Protein AF-A0A7T1I8H1-F1 (afdb_monomer_lite)

Foldseek 3Di:
DDDDDDDPVVVVVVVVVVLVPDDPVVNVVVVVVVVVVVVVLVVVLVLLPDALVVNLVVCVVVVHDVVVSVPDDGRDPVCNVVPPPPDDDDDDPDD

pLDDT: mean 76.34, std 17.19, range [35.94, 98.06]

Secondary structure (DSSP, 8-state):
--PPPPPHHHHHHHHHHHHHTS-HHHHHHHHHHHHHHHHHHHHHHHHHTS-HHHHHHHHHHTT--HHHHTTPPPP-TTTTT----------PPP-

Structure (mmCIF, N/CA/C/O backbone):
data_AF-A0A7T1I8H1-F1
#
_entry.id   AF-A0A7T1I8H1-F1
#
loop_
_atom_site.group_PDB
_atom_site.id
_atom_site.type_symbol
_atom_site.label_atom_id
_atom_site.label_alt_id
_atom_site.label_comp_id
_atom_site.label_asym_id
_atom_site.label_entity_id
_atom_site.label_seq_id
_atom_site.pdbx_PDB_ins_code
_atom_site.Cartn_x
_atom_site.Cartn_y
_atom_site.Cartn_z
_atom_site.occupancy
_atom_site.B_iso_or_equiv
_atom_site.auth_seq_id
_atom_site.auth_comp_id
_atom_site.auth_asym_id
_atom_site.auth_atom_id
_atom_site.pdbx_PDB_model_num
ATOM 1 N N . MET A 1 1 ? 33.523 -4.995 9.205 1.00 35.94 1 MET A N 1
ATOM 2 C CA . MET A 1 1 ? 33.579 -4.409 7.848 1.00 35.94 1 MET A CA 1
ATOM 3 C C . MET A 1 1 ? 32.253 -3.706 7.618 1.00 35.94 1 MET A C 1
ATOM 5 O O . MET A 1 1 ? 31.233 -4.377 7.559 1.00 35.94 1 MET A O 1
ATOM 9 N N . THR A 1 2 ? 32.231 -2.376 7.635 1.00 44.78 2 THR A N 1
ATOM 10 C CA . THR A 1 2 ? 31.016 -1.582 7.411 1.00 44.78 2 THR A CA 1
ATOM 11 C C . THR A 1 2 ? 30.781 -1.477 5.906 1.00 44.78 2 THR A C 1
ATOM 13 O O . THR A 1 2 ? 31.617 -0.941 5.184 1.00 44.78 2 THR A O 1
ATOM 16 N N . ALA A 1 3 ? 29.685 -2.050 5.406 1.00 55.72 3 ALA A N 1
ATOM 17 C CA . ALA A 1 3 ? 29.331 -1.941 3.996 1.00 55.72 3 ALA A CA 1
ATOM 18 C C . ALA A 1 3 ? 28.957 -0.485 3.681 1.00 55.72 3 ALA A C 1
ATOM 20 O O . ALA A 1 3 ? 27.996 0.047 4.236 1.00 55.72 3 ALA A O 1
ATOM 21 N N . THR A 1 4 ? 29.724 0.172 2.811 1.00 62.34 4 THR A N 1
ATOM 22 C CA . THR A 1 4 ? 29.391 1.507 2.308 1.00 62.34 4 THR A CA 1
ATOM 23 C C . THR A 1 4 ? 28.067 1.431 1.536 1.00 62.34 4 THR A C 1
ATOM 25 O O . THR A 1 4 ? 27.926 0.569 0.663 1.00 62.34 4 THR A O 1
ATOM 28 N N . PRO A 1 5 ? 27.075 2.288 1.834 1.00 68.25 5 PRO A N 1
ATOM 29 C CA . PRO A 1 5 ? 25.791 2.240 1.150 1.00 68.25 5 PRO A CA 1
ATOM 30 C C . PRO A 1 5 ? 25.968 2.586 -0.332 1.00 68.25 5 PRO A C 1
ATOM 32 O O . PRO A 1 5 ? 26.469 3.655 -0.675 1.00 68.25 5 PRO A O 1
ATOM 35 N N . ARG A 1 6 ? 25.535 1.679 -1.218 1.00 70.44 6 ARG A N 1
ATOM 36 C CA . ARG A 1 6 ? 25.553 1.906 -2.672 1.00 70.44 6 ARG A CA 1
ATOM 37 C C . ARG A 1 6 ? 24.688 3.118 -3.054 1.00 70.44 6 ARG A C 1
ATOM 39 O O . ARG A 1 6 ? 23.609 3.283 -2.463 1.00 70.44 6 ARG A O 1
ATOM 46 N N . PRO A 1 7 ? 25.081 3.921 -4.058 1.00 83.56 7 PRO A N 1
ATOM 47 C CA . PRO A 1 7 ? 24.241 4.970 -4.633 1.00 83.56 7 PRO A CA 1
ATOM 48 C C . PRO A 1 7 ? 22.848 4.458 -5.032 1.00 83.56 7 PRO A C 1
ATOM 50 O O . PRO A 1 7 ? 22.691 3.324 -5.487 1.00 83.56 7 PRO A O 1
ATOM 53 N N . THR A 1 8 ? 21.815 5.291 -4.872 1.00 83.50 8 THR A N 1
ATOM 54 C CA . THR A 1 8 ? 20.418 4.925 -5.182 1.00 83.50 8 THR A CA 1
ATOM 55 C C . THR A 1 8 ? 20.242 4.483 -6.635 1.00 83.5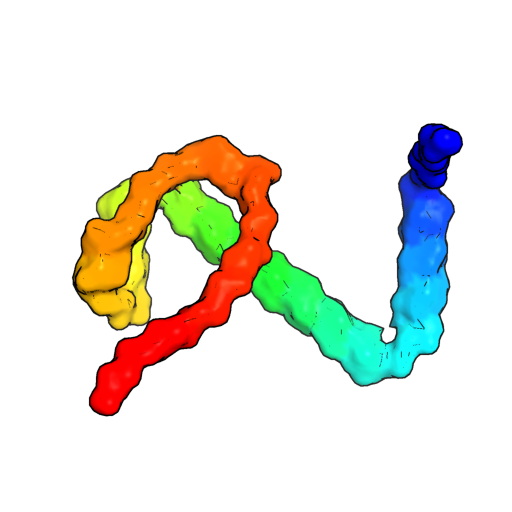0 8 THR A C 1
ATOM 57 O O . THR A 1 8 ? 19.554 3.498 -6.887 1.00 83.50 8 THR A O 1
ATOM 60 N N . ALA A 1 9 ? 20.911 5.150 -7.580 1.00 83.81 9 ALA A N 1
ATOM 61 C CA . ALA A 1 9 ? 20.845 4.809 -9.001 1.00 83.81 9 ALA A CA 1
ATOM 62 C C . ALA A 1 9 ? 21.337 3.378 -9.282 1.00 83.81 9 ALA A C 1
ATOM 64 O O . ALA A 1 9 ? 20.673 2.628 -9.987 1.00 83.81 9 ALA A O 1
ATOM 65 N N . GLU A 1 10 ? 22.444 2.958 -8.663 1.00 86.19 10 GLU A N 1
ATOM 66 C CA . GLU A 1 10 ? 22.980 1.601 -8.838 1.00 86.19 10 GLU A CA 1
ATOM 67 C C . GLU A 1 10 ? 22.045 0.529 -8.273 1.00 86.19 10 GLU A C 1
ATOM 69 O O . GLU A 1 10 ? 21.907 -0.549 -8.853 1.00 86.19 10 GLU A O 1
ATOM 74 N N . ARG A 1 11 ? 21.377 0.821 -7.148 1.00 85.50 11 ARG A N 1
ATOM 75 C CA . ARG A 1 11 ? 20.379 -0.082 -6.557 1.00 85.50 11 ARG A CA 1
ATOM 76 C C . ARG A 1 11 ? 19.168 -0.252 -7.469 1.00 85.50 11 ARG A C 1
ATOM 78 O O . ARG A 1 11 ? 18.732 -1.382 -7.665 1.00 85.50 11 ARG A O 1
ATOM 85 N N . VAL A 1 12 ? 18.671 0.846 -8.039 1.00 91.38 12 VAL A N 1
ATOM 86 C CA . VAL A 1 12 ? 17.553 0.823 -8.991 1.00 91.38 12 VAL A CA 1
ATOM 87 C C . VAL A 1 12 ? 17.930 0.021 -10.233 1.00 91.38 12 VAL A C 1
ATOM 89 O O . VAL A 1 12 ? 17.215 -0.915 -10.574 1.00 91.38 12 VAL A O 1
ATOM 92 N N . SER A 1 13 ? 19.077 0.305 -10.853 1.00 93.50 13 SER A N 1
ATOM 93 C CA . SER A 1 13 ? 19.521 -0.429 -12.044 1.00 93.50 13 SER A CA 1
ATOM 94 C C . SER A 1 13 ? 19.717 -1.922 -11.770 1.00 93.50 13 SER A C 1
ATOM 96 O O . SER A 1 13 ? 19.288 -2.747 -12.570 1.00 93.50 13 SER A O 1
ATOM 98 N N . SER A 1 14 ? 20.296 -2.281 -10.616 1.00 93.56 14 SER A N 1
ATOM 99 C CA . SER A 1 14 ? 20.462 -3.690 -10.218 1.00 93.56 14 SER A CA 1
ATOM 100 C C . SER A 1 14 ? 19.116 -4.399 -10.046 1.00 93.56 14 SER A C 1
ATOM 102 O O . SER A 1 14 ? 18.971 -5.552 -10.440 1.00 93.56 14 SER A O 1
ATOM 104 N N . PHE A 1 15 ? 18.136 -3.718 -9.444 1.00 94.81 15 PHE A N 1
ATOM 105 C CA . PHE A 1 15 ? 16.796 -4.265 -9.258 1.00 94.81 15 PHE A CA 1
ATOM 106 C C . PHE A 1 15 ? 16.085 -4.465 -10.596 1.00 94.81 15 PHE A C 1
ATOM 108 O O . PHE A 1 15 ? 15.539 -5.538 -10.819 1.00 94.81 15 PHE A O 1
ATOM 115 N N . LEU A 1 16 ? 16.124 -3.467 -11.485 1.00 96.12 16 LEU A N 1
ATOM 116 C CA . LEU A 1 16 ? 15.499 -3.557 -12.807 1.00 96.12 16 LEU A CA 1
ATOM 117 C C . LEU A 1 16 ? 16.096 -4.704 -13.618 1.00 96.12 16 LEU A C 1
ATOM 119 O O . LEU A 1 16 ? 15.353 -5.539 -14.115 1.00 96.12 16 LEU A O 1
ATOM 123 N N . GLN A 1 17 ? 17.426 -4.815 -13.648 1.00 97.31 17 GLN A N 1
ATOM 124 C CA . GLN A 1 17 ? 18.101 -5.903 -14.350 1.00 97.31 17 GLN A CA 1
ATOM 125 C C . GLN A 1 17 ? 17.712 -7.282 -13.798 1.00 97.31 17 GLN A C 1
ATOM 127 O O . GLN A 1 17 ? 17.477 -8.215 -14.563 1.00 97.31 17 GLN A O 1
ATOM 132 N N . TRP A 1 18 ? 17.642 -7.427 -12.472 1.00 97.06 18 TRP A N 1
ATOM 133 C CA . TRP A 1 18 ? 17.177 -8.668 -11.856 1.00 97.06 18 TRP A CA 1
ATOM 134 C C . TRP A 1 18 ? 15.715 -8.953 -12.215 1.00 97.06 18 TRP A C 1
ATOM 136 O O . TRP A 1 18 ? 15.393 -10.064 -12.629 1.00 97.06 18 TRP A O 1
ATOM 146 N N . PHE A 1 19 ? 14.840 -7.960 -12.100 1.00 96.75 19 PHE A N 1
ATOM 147 C CA . PHE A 1 19 ? 13.411 -8.126 -12.329 1.00 96.75 19 PHE A CA 1
ATOM 148 C C . PHE A 1 19 ? 13.100 -8.479 -13.790 1.00 96.75 19 PHE A C 1
ATOM 150 O O . PHE A 1 19 ? 12.328 -9.395 -14.055 1.00 96.75 19 PHE A O 1
ATOM 157 N N . GLU A 1 20 ? 13.773 -7.821 -14.735 1.00 97.00 20 GLU A N 1
ATOM 158 C CA . GLU A 1 20 ? 13.682 -8.106 -16.171 1.00 97.00 20 GLU A CA 1
ATOM 159 C C . GLU A 1 20 ? 14.214 -9.498 -16.536 1.00 97.00 20 GLU A C 1
ATOM 161 O O . GLU A 1 20 ? 13.812 -10.059 -17.553 1.00 97.00 20 GLU A O 1
ATOM 166 N N . SER 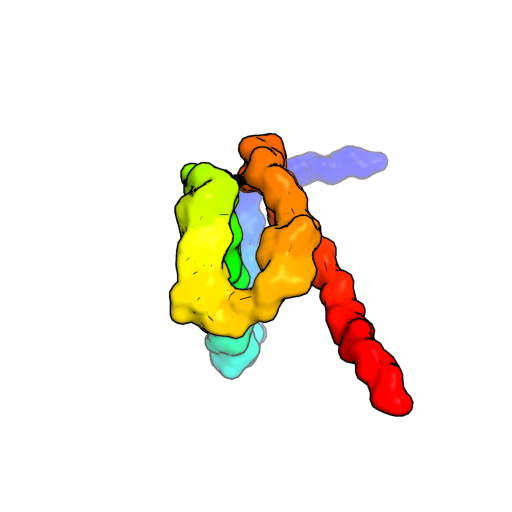A 1 21 ? 15.091 -10.078 -15.708 1.00 97.69 21 SER A N 1
ATOM 167 C CA . SER A 1 21 ? 15.612 -11.435 -15.918 1.00 97.69 21 SER A CA 1
ATOM 168 C C . SER A 1 21 ? 14.632 -12.548 -15.518 1.00 97.69 21 SER A C 1
ATOM 170 O O . SER A 1 21 ? 14.873 -13.715 -15.833 1.00 97.69 21 SER A O 1
ATOM 172 N N . LEU A 1 22 ? 13.533 -12.208 -14.835 1.00 97.56 22 LEU A N 1
ATOM 173 C CA . LEU A 1 22 ? 12.490 -13.152 -14.429 1.00 97.56 22 LEU A CA 1
ATOM 174 C C . LEU A 1 22 ? 11.561 -13.503 -15.598 1.00 97.56 22 LEU A C 1
ATOM 176 O O . LEU A 1 22 ? 11.425 -12.735 -16.552 1.00 97.56 22 LEU A O 1
ATOM 180 N N . GLN A 1 23 ? 10.861 -14.636 -15.501 1.00 98.06 23 GLN A N 1
ATOM 181 C CA . GLN A 1 23 ? 9.829 -14.989 -16.478 1.00 98.06 23 GLN A CA 1
ATOM 182 C C . GLN A 1 23 ? 8.662 -13.984 -16.433 1.00 98.06 23 GLN A C 1
ATOM 184 O O . GLN A 1 23 ? 8.358 -13.459 -15.360 1.00 98.06 23 GLN A O 1
ATOM 189 N N . PRO A 1 24 ? 7.963 -13.733 -17.558 1.00 96.88 24 PRO A N 1
ATOM 190 C CA . PRO A 1 24 ? 6.853 -12.777 -17.597 1.00 96.88 24 PRO A CA 1
ATOM 191 C C . PRO A 1 24 ? 5.759 -13.043 -16.551 1.00 96.88 24 PRO A C 1
ATOM 193 O O . PRO A 1 24 ? 5.245 -12.101 -15.946 1.00 96.88 24 PRO A O 1
ATOM 196 N N . ASP A 1 25 ? 5.445 -14.314 -16.291 1.00 97.62 25 ASP A N 1
ATOM 197 C CA . ASP A 1 25 ? 4.453 -14.702 -15.283 1.00 97.62 25 ASP A CA 1
ATOM 198 C C . ASP A 1 25 ? 4.915 -14.359 -13.859 1.00 97.62 25 ASP A C 1
ATOM 200 O O . ASP A 1 25 ? 4.128 -13.843 -13.061 1.00 97.62 25 ASP A O 1
ATOM 204 N N . ASP A 1 26 ? 6.201 -14.558 -13.556 1.00 96.94 26 ASP A N 1
ATOM 205 C CA . ASP A 1 26 ? 6.792 -14.210 -12.260 1.00 96.94 26 ASP A CA 1
ATOM 206 C C . ASP A 1 26 ? 6.816 -12.692 -12.058 1.00 96.94 26 ASP A C 1
ATOM 208 O O . ASP A 1 26 ? 6.453 -12.198 -10.988 1.00 96.94 26 ASP A O 1
ATOM 212 N N . GLN A 1 27 ? 7.175 -11.933 -13.099 1.00 97.06 27 GLN A N 1
ATOM 213 C CA . GLN A 1 27 ? 7.112 -10.471 -13.069 1.00 97.06 27 GLN A CA 1
ATOM 214 C C . GLN A 1 27 ? 5.683 -9.999 -12.767 1.00 97.06 27 GLN A C 1
ATOM 216 O O . GLN A 1 27 ? 5.462 -9.170 -11.878 1.00 97.06 27 GLN A O 1
ATOM 221 N N . HIS A 1 28 ? 4.691 -10.555 -13.467 1.00 96.44 28 HIS A N 1
ATOM 222 C CA . HIS A 1 28 ? 3.293 -10.200 -13.253 1.00 96.44 28 HIS A CA 1
ATOM 223 C C . HIS A 1 28 ? 2.817 -10.566 -11.841 1.00 96.44 28 HIS A C 1
ATOM 225 O O . HIS A 1 28 ? 2.163 -9.753 -11.179 1.00 96.44 28 HIS A O 1
ATOM 231 N N . HIS A 1 29 ? 3.187 -11.751 -11.354 1.00 95.88 29 HIS A N 1
ATOM 232 C CA . HIS A 1 29 ? 2.848 -12.207 -10.013 1.00 95.88 29 HIS A CA 1
ATOM 233 C C . HIS A 1 29 ? 3.425 -11.281 -8.937 1.00 95.88 2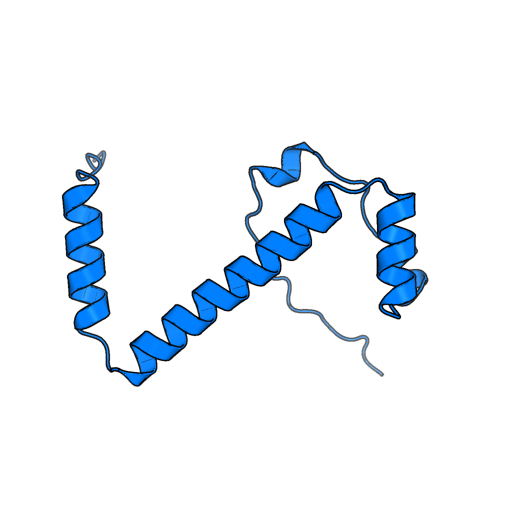9 HIS A C 1
ATOM 235 O O . HIS A 1 29 ? 2.680 -10.793 -8.083 1.00 95.88 29 HIS A O 1
ATOM 241 N N . LEU A 1 30 ? 4.722 -10.970 -9.014 1.00 95.25 30 LEU A N 1
ATOM 242 C CA . LEU A 1 30 ? 5.403 -10.090 -8.064 1.00 95.25 30 LEU A CA 1
ATOM 243 C C . LEU A 1 30 ? 4.805 -8.678 -8.062 1.00 95.25 30 LEU A C 1
ATOM 245 O O . LEU A 1 30 ? 4.520 -8.138 -6.992 1.00 95.25 30 LEU A O 1
ATOM 249 N N . MET A 1 31 ? 4.525 -8.098 -9.234 1.00 95.25 31 MET A N 1
ATOM 250 C CA . MET A 1 31 ? 3.836 -6.802 -9.306 1.00 95.25 31 MET A CA 1
ATOM 251 C C . MET A 1 31 ? 2.425 -6.868 -8.715 1.00 95.25 31 MET A C 1
ATOM 253 O O . MET A 1 31 ? 1.986 -5.934 -8.036 1.00 95.25 31 MET A O 1
ATOM 257 N N . GLY A 1 32 ? 1.721 -7.982 -8.924 1.00 94.44 32 GLY A N 1
ATOM 258 C CA . GLY A 1 32 ? 0.431 -8.248 -8.301 1.00 94.44 32 GLY A CA 1
ATOM 259 C C . GLY A 1 32 ? 0.509 -8.269 -6.772 1.00 94.44 32 GLY A C 1
ATOM 260 O O . GLY A 1 32 ? -0.362 -7.692 -6.115 1.00 94.44 32 GLY A O 1
ATOM 261 N N . LEU A 1 33 ? 1.551 -8.879 -6.200 1.00 93.50 33 LEU A N 1
ATOM 262 C CA . LEU A 1 33 ? 1.785 -8.904 -4.753 1.00 93.50 33 LEU A CA 1
ATOM 263 C C . LEU A 1 33 ? 2.048 -7.501 -4.198 1.00 93.50 33 LEU A C 1
ATOM 265 O O . LEU A 1 33 ? 1.367 -7.094 -3.258 1.00 93.50 33 LEU A O 1
ATOM 269 N N . VAL A 1 34 ? 2.941 -6.732 -4.828 1.00 91.44 34 VAL A N 1
ATOM 270 C CA . VAL A 1 34 ? 3.243 -5.345 -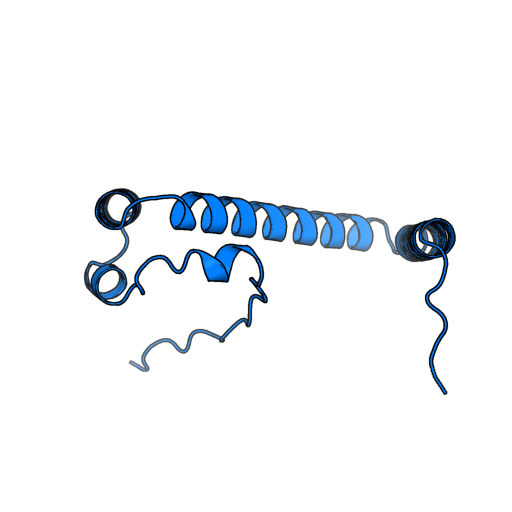4.422 1.00 91.44 34 VAL A CA 1
ATOM 271 C C . VAL A 1 34 ? 1.977 -4.487 -4.424 1.00 91.44 34 VAL A C 1
ATOM 273 O O . VAL A 1 34 ? 1.724 -3.714 -3.497 1.00 91.44 34 VAL A O 1
ATOM 276 N N . TYR A 1 35 ? 1.135 -4.641 -5.445 1.00 92.12 35 TYR A N 1
ATOM 277 C CA . TYR A 1 35 ? -0.117 -3.898 -5.534 1.00 92.12 35 TYR A CA 1
ATOM 278 C C . TYR A 1 35 ? -1.135 -4.303 -4.455 1.00 92.12 35 TYR A C 1
ATOM 280 O O . TYR A 1 35 ? -1.795 -3.434 -3.877 1.00 92.12 35 TYR A O 1
ATOM 288 N N . ARG A 1 36 ? -1.262 -5.601 -4.146 1.00 91.56 36 ARG A N 1
ATOM 289 C CA . ARG A 1 36 ? -2.111 -6.078 -3.037 1.00 91.56 36 ARG A CA 1
ATOM 290 C C . ARG A 1 36 ? -1.618 -5.548 -1.697 1.00 91.56 36 ARG A C 1
ATOM 292 O O . ARG A 1 36 ? -2.425 -5.064 -0.909 1.00 91.56 36 ARG A O 1
ATOM 299 N N . GLU A 1 37 ? -0.312 -5.583 -1.467 1.00 89.00 37 GLU A N 1
ATOM 300 C CA . GLU A 1 37 ? 0.300 -5.077 -0.242 1.00 89.00 37 GLU A CA 1
ATOM 301 C C . GLU A 1 37 ? 0.051 -3.572 -0.074 1.00 89.00 37 GLU A C 1
ATOM 303 O O . GLU A 1 37 ? -0.357 -3.129 0.999 1.00 89.00 37 GLU A O 1
ATOM 308 N N . LYS A 1 38 ? 0.188 -2.789 -1.155 1.00 88.56 38 LYS A N 1
ATOM 309 C CA . LYS A 1 38 ? -0.176 -1.365 -1.161 1.00 88.56 38 LYS A CA 1
ATOM 310 C C . LYS A 1 38 ? -1.638 -1.158 -0.762 1.00 88.56 38 LYS A C 1
ATOM 312 O O . LYS A 1 38 ? -1.903 -0.344 0.112 1.00 88.56 38 LYS A O 1
ATOM 317 N N . LYS A 1 39 ? -2.580 -1.901 -1.355 1.00 87.75 39 LYS A N 1
ATOM 318 C CA . LYS A 1 39 ? -4.008 -1.790 -1.005 1.00 87.75 39 LYS A CA 1
ATOM 319 C C . LYS A 1 39 ? -4.270 -2.082 0.468 1.00 87.75 39 LYS A C 1
ATOM 321 O O . LYS A 1 39 ? -5.049 -1.370 1.091 1.00 87.75 39 LYS A O 1
ATOM 326 N N . ILE A 1 40 ? -3.626 -3.112 1.016 1.00 84.88 40 ILE A N 1
ATOM 327 C CA . ILE A 1 40 ? -3.738 -3.445 2.439 1.00 84.88 40 ILE A CA 1
ATOM 328 C C . ILE A 1 40 ? -3.206 -2.285 3.284 1.00 84.88 40 ILE A C 1
ATOM 330 O O . ILE A 1 40 ? -3.899 -1.841 4.196 1.00 84.88 40 ILE A O 1
ATOM 334 N N . ARG A 1 41 ? -2.030 -1.739 2.945 1.00 83.75 41 ARG A N 1
ATOM 335 C CA . ARG A 1 41 ? -1.473 -0.565 3.632 1.00 83.75 41 ARG A CA 1
ATOM 336 C C . ARG A 1 41 ? -2.392 0.650 3.551 1.00 83.75 41 ARG A C 1
ATOM 338 O O . ARG A 1 41 ? -2.620 1.278 4.575 1.00 83.75 41 ARG A O 1
ATOM 345 N N . ASP A 1 42 ? -2.967 0.940 2.388 1.00 83.81 42 ASP A N 1
ATOM 346 C CA . ASP A 1 42 ? -3.899 2.058 2.207 1.00 83.81 42 ASP A CA 1
ATOM 347 C C . ASP A 1 42 ? -5.158 1.885 3.085 1.00 83.81 42 ASP A C 1
ATOM 349 O O . ASP A 1 42 ? -5.618 2.844 3.705 1.00 83.81 42 ASP A O 1
ATOM 353 N N . VAL A 1 43 ? -5.685 0.658 3.205 1.00 83.38 43 VAL A N 1
ATOM 354 C CA . VAL A 1 43 ? -6.814 0.342 4.101 1.00 83.38 43 VAL A CA 1
ATOM 355 C C . VAL A 1 43 ? -6.426 0.522 5.569 1.00 83.38 43 VAL A C 1
ATOM 357 O O . VAL A 1 43 ? -7.159 1.170 6.316 1.00 83.38 43 VAL A O 1
ATOM 360 N N . VAL A 1 44 ? -5.275 -0.009 5.988 1.00 82.06 44 VAL A N 1
ATOM 361 C CA . VAL A 1 44 ? -4.775 0.135 7.365 1.00 82.06 44 VAL A CA 1
ATOM 362 C C . VAL A 1 44 ? -4.555 1.608 7.705 1.00 82.06 44 VAL A C 1
ATOM 364 O O . VAL A 1 44 ? -5.020 2.064 8.746 1.00 82.06 44 VAL A O 1
ATOM 367 N N . GLN A 1 45 ? -3.925 2.368 6.810 1.00 80.19 45 GLN A N 1
ATOM 368 C CA . GLN A 1 45 ? -3.690 3.803 6.953 1.00 80.19 45 GLN A CA 1
ATOM 369 C C . GLN A 1 45 ? -5.008 4.574 7.100 1.00 80.19 45 GLN A C 1
ATOM 371 O O . GLN A 1 45 ? -5.143 5.414 7.993 1.00 80.19 45 GLN A O 1
ATOM 376 N N . ALA A 1 46 ? -5.993 4.276 6.247 1.00 82.69 46 ALA A N 1
ATOM 377 C CA . ALA A 1 46 ? -7.306 4.905 6.304 1.00 82.69 46 ALA A CA 1
ATOM 378 C C . ALA A 1 46 ? -7.995 4.623 7.645 1.00 82.69 46 ALA A C 1
ATOM 380 O O . ALA A 1 46 ? -8.474 5.553 8.291 1.00 82.69 46 ALA A O 1
ATOM 381 N N . LEU A 1 47 ? -7.978 3.372 8.111 1.00 80.94 47 LEU A N 1
ATOM 382 C CA . LEU A 1 47 ? -8.555 2.999 9.403 1.00 80.94 47 LEU A CA 1
ATOM 383 C C . LEU A 1 47 ? -7.796 3.641 10.574 1.00 80.94 47 LEU A C 1
ATOM 385 O O . LEU A 1 47 ? -8.428 4.138 11.501 1.00 80.94 47 LEU A O 1
ATOM 389 N N . ALA A 1 48 ? -6.463 3.686 10.535 1.00 75.56 48 ALA A N 1
ATOM 390 C CA . ALA A 1 48 ? -5.644 4.302 11.581 1.00 75.56 48 ALA A CA 1
ATOM 391 C C . ALA A 1 48 ? -5.913 5.808 11.731 1.00 75.56 48 ALA A C 1
ATOM 393 O O . ALA A 1 48 ? -5.857 6.333 12.840 1.00 75.56 48 ALA A O 1
ATOM 394 N N . SER A 1 49 ? -6.258 6.491 10.635 1.00 79.25 49 SER A N 1
ATOM 395 C CA . SER A 1 49 ? -6.614 7.917 10.653 1.00 79.25 49 SER A CA 1
ATOM 396 C C . SER A 1 49 ? -8.000 8.222 11.247 1.00 79.25 49 SER A C 1
ATOM 398 O O . SER A 1 49 ? -8.304 9.380 11.529 1.00 79.25 49 SER A O 1
ATOM 400 N N . MET A 1 50 ? -8.846 7.205 11.439 1.00 83.00 50 MET A N 1
ATOM 401 C CA . MET A 1 50 ? -10.213 7.356 11.939 1.00 83.00 50 MET A CA 1
ATOM 402 C C . MET A 1 50 ? -10.285 7.287 13.470 1.00 83.00 50 MET A C 1
ATOM 404 O O . MET A 1 50 ? -9.619 6.470 14.124 1.00 83.00 50 MET A O 1
ATOM 408 N N . ALA A 1 51 ? -11.198 8.077 14.044 1.00 83.31 51 ALA A N 1
ATOM 409 C CA . ALA A 1 51 ? -11.569 7.960 15.451 1.00 83.31 51 ALA A CA 1
ATOM 410 C C . ALA A 1 51 ? -12.127 6.555 15.761 1.00 83.31 51 ALA A C 1
ATOM 412 O O . ALA A 1 51 ? -12.591 5.833 14.876 1.00 83.31 51 ALA A O 1
ATOM 413 N N . GLN A 1 52 ? -12.087 6.150 17.032 1.00 79.94 52 GLN A N 1
ATOM 414 C CA . GLN A 1 52 ? -12.519 4.811 17.451 1.00 79.94 52 GLN A CA 1
ATOM 415 C C . GLN A 1 52 ? -13.971 4.500 17.048 1.00 79.94 52 GLN A C 1
ATOM 417 O O . GLN A 1 52 ? -14.229 3.429 16.502 1.00 79.94 52 GLN A O 1
ATOM 422 N N . GLU A 1 53 ? -14.889 5.447 17.246 1.00 84.50 53 GLU A N 1
ATOM 423 C CA . GLU A 1 53 ? -16.306 5.309 16.874 1.0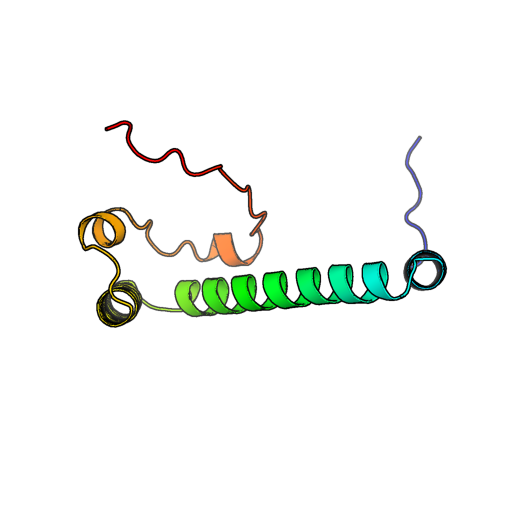0 84.50 53 GLU A CA 1
ATOM 424 C C . GLU A 1 53 ? -16.488 5.122 15.360 1.00 84.50 53 GLU A C 1
ATOM 426 O O . GLU A 1 53 ? -17.223 4.240 14.921 1.00 84.50 53 GLU A O 1
ATOM 431 N N . GLN A 1 54 ? -15.739 5.882 14.552 1.00 84.00 54 GLN A N 1
ATOM 432 C CA . GLN A 1 54 ? -15.764 5.780 13.089 1.00 84.00 54 GLN A CA 1
ATOM 433 C C . GLN A 1 54 ? -15.268 4.411 12.607 1.00 84.00 54 GLN A C 1
ATOM 435 O O . GLN A 1 54 ? -15.875 3.808 11.723 1.00 84.00 54 GLN A O 1
ATOM 440 N N . ARG A 1 55 ? -14.195 3.876 13.208 1.00 82.12 55 ARG A N 1
ATOM 441 C CA . ARG A 1 55 ? -13.720 2.517 12.899 1.00 82.12 55 ARG A CA 1
ATOM 442 C C . ARG A 1 55 ? -14.757 1.463 13.252 1.00 82.12 55 ARG A C 1
ATOM 444 O O . ARG A 1 55 ? -15.016 0.579 12.441 1.00 82.12 55 ARG A O 1
ATOM 451 N N . GLN A 1 56 ? -15.356 1.558 14.437 1.00 81.69 56 GLN A N 1
ATOM 452 C CA . GLN A 1 56 ? -16.405 0.630 14.856 1.00 81.69 56 GLN A CA 1
ATOM 453 C C . GLN A 1 56 ? -17.585 0.645 13.881 1.00 81.69 56 GLN A C 1
ATOM 455 O O . GLN A 1 56 ? -18.051 -0.422 13.487 1.00 81.69 56 GLN A O 1
ATOM 460 N N . GLU A 1 57 ? -18.016 1.823 13.428 1.00 86.94 57 GLU A N 1
ATOM 461 C CA . GLU A 1 57 ? -19.072 1.952 12.424 1.00 86.94 57 GLU A CA 1
ATOM 462 C C . GLU A 1 57 ? -18.689 1.302 11.084 1.00 86.94 57 GLU A C 1
ATOM 464 O O . GLU A 1 57 ? -19.473 0.528 10.528 1.00 86.94 57 GLU A O 1
ATOM 469 N N . VAL A 1 58 ? -17.482 1.572 10.571 1.00 86.06 58 VAL A N 1
ATOM 470 C CA . VAL A 1 58 ? -16.982 0.966 9.323 1.00 86.06 58 VAL A CA 1
ATOM 471 C C . VAL A 1 58 ? -16.998 -0.556 9.422 1.00 86.06 58 VAL A C 1
ATOM 473 O O . VAL A 1 58 ? -17.530 -1.234 8.545 1.00 86.06 58 VAL A O 1
ATOM 476 N N . PHE A 1 59 ? -16.465 -1.108 10.505 1.00 85.06 59 PHE A N 1
ATOM 477 C CA . PHE A 1 59 ? -16.390 -2.550 10.685 1.00 85.06 59 PHE A CA 1
ATOM 478 C C . PHE A 1 59 ? -17.762 -3.205 10.897 1.00 85.06 59 PHE A C 1
ATOM 480 O O . PHE A 1 59 ? -17.998 -4.283 10.352 1.00 85.06 59 PHE A O 1
ATOM 487 N N . GLN A 1 60 ? -18.696 -2.546 11.592 1.00 84.56 60 GLN A N 1
ATOM 488 C CA . GLN A 1 60 ? -20.085 -3.012 11.677 1.00 84.56 60 GLN A CA 1
ATOM 489 C C . GLN A 1 60 ? -20.742 -3.087 10.294 1.00 84.56 60 GLN A C 1
ATOM 491 O O . GLN A 1 60 ? -21.377 -4.089 9.967 1.00 84.56 60 GLN A O 1
ATOM 496 N N . ARG A 1 61 ? -20.551 -2.064 9.451 1.00 88.06 61 ARG A N 1
ATOM 497 C CA . ARG A 1 61 ? -21.093 -2.031 8.080 1.00 88.06 61 ARG A CA 1
ATOM 498 C C . ARG A 1 61 ? -20.461 -3.081 7.165 1.00 88.06 61 ARG A C 1
ATOM 500 O O . ARG A 1 61 ? -21.125 -3.563 6.253 1.00 88.06 61 ARG A O 1
ATOM 507 N N . LEU A 1 62 ? -19.203 -3.447 7.415 1.00 86.56 62 LEU A N 1
ATOM 508 C CA . LEU A 1 62 ? -18.506 -4.532 6.717 1.00 86.56 62 LEU A CA 1
ATOM 509 C C . LEU A 1 62 ? -18.876 -5.930 7.245 1.00 86.56 62 LEU A C 1
ATOM 511 O O . LEU A 1 62 ? -18.419 -6.924 6.685 1.00 86.56 62 LEU A O 1
ATOM 515 N N . GLY A 1 63 ? -19.708 -6.020 8.288 1.00 83.56 63 GLY A N 1
ATOM 516 C CA . GLY A 1 63 ? -20.185 -7.286 8.842 1.00 83.56 63 GLY A CA 1
ATOM 517 C C . GLY A 1 63 ? -19.187 -7.987 9.763 1.00 83.56 63 GLY A C 1
ATOM 518 O O . GLY A 1 63 ? -19.274 -9.202 9.932 1.00 83.56 63 GLY A O 1
ATOM 519 N N . LEU A 1 64 ? -18.235 -7.255 10.355 1.00 78.75 64 LEU A N 1
ATOM 520 C CA . LEU A 1 64 ? -17.311 -7.839 11.325 1.00 78.75 64 LEU A CA 1
ATOM 521 C C . LEU A 1 64 ? -18.024 -8.164 12.651 1.00 78.75 64 LEU A C 1
ATOM 523 O O . LEU A 1 64 ? -18.815 -7.350 13.139 1.00 78.75 64 LEU A O 1
ATOM 527 N N . PRO A 1 65 ? -17.726 -9.324 13.264 1.00 75.06 65 PRO A N 1
ATOM 528 C CA . PRO A 1 65 ? -18.291 -9.704 14.553 1.00 75.06 65 PRO A CA 1
ATOM 529 C C . PRO A 1 65 ? -17.941 -8.709 15.677 1.00 75.06 65 PRO A C 1
ATOM 531 O O . PRO A 1 65 ? -16.826 -8.186 15.753 1.00 75.06 65 PRO A O 1
ATOM 534 N N . GLN A 1 66 ? -18.890 -8.449 16.582 1.00 66.81 66 GLN A N 1
ATOM 535 C CA . GLN A 1 66 ? -18.726 -7.498 17.700 1.00 66.81 66 GLN A CA 1
ATOM 536 C C . GLN A 1 66 ? -17.628 -7.903 18.701 1.00 66.81 66 GLN A C 1
ATOM 538 O O . GLN A 1 66 ? -16.991 -7.059 19.336 1.00 66.81 66 GLN A O 1
ATOM 543 N N . ASP A 1 67 ? -17.369 -9.197 18.832 1.00 68.50 67 ASP A N 1
ATOM 544 C CA . ASP A 1 67 ? -16.280 -9.764 19.628 1.00 68.50 67 ASP A CA 1
ATOM 545 C C . ASP A 1 67 ? -14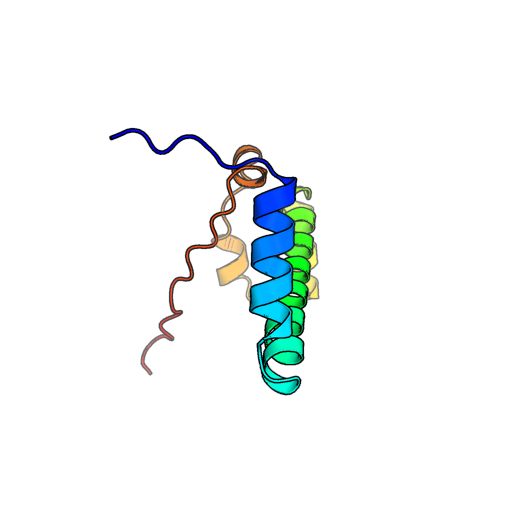.892 -9.434 19.055 1.00 68.50 67 ASP A C 1
ATOM 547 O O . ASP A 1 67 ? -13.940 -9.264 19.816 1.00 68.50 67 ASP A O 1
ATOM 551 N N . VAL A 1 68 ? -14.780 -9.259 17.735 1.00 65.62 68 VAL A N 1
ATOM 552 C CA . VAL A 1 68 ? -13.554 -8.769 17.086 1.00 65.62 68 VAL A CA 1
ATOM 553 C C . VAL A 1 68 ? -13.410 -7.263 17.311 1.00 65.62 68 VAL A C 1
ATOM 555 O O . VAL A 1 68 ? -12.334 -6.782 17.664 1.00 65.62 68 VAL A O 1
ATOM 558 N N . LEU A 1 69 ? -14.515 -6.521 17.194 1.00 63.50 69 LEU A N 1
ATOM 559 C CA . LEU A 1 69 ? -14.560 -5.068 17.382 1.00 63.50 69 LEU A CA 1
ATOM 560 C C . LEU A 1 69 ? -14.155 -4.609 18.785 1.00 63.50 69 LEU A C 1
ATOM 562 O O . LEU A 1 69 ? -13.491 -3.583 18.938 1.00 63.50 69 LEU A O 1
ATOM 566 N N . SER A 1 70 ? -14.546 -5.372 19.802 1.00 67.12 70 SER A N 1
ATOM 567 C CA . SER A 1 70 ? -14.270 -5.082 21.214 1.00 67.12 70 SER A CA 1
ATOM 568 C C . SER A 1 70 ? -12.822 -5.356 21.636 1.00 67.12 70 SER A C 1
ATOM 570 O O . SER A 1 70 ? -12.396 -4.870 22.681 1.00 67.12 70 SER A O 1
ATOM 572 N N . ARG A 1 71 ? -12.051 -6.090 20.823 1.00 69.19 71 ARG A N 1
ATOM 573 C CA . ARG A 1 71 ? -10.631 -6.402 21.067 1.00 69.19 71 ARG A CA 1
ATOM 574 C C . ARG A 1 71 ? -9.668 -5.505 20.301 1.00 69.19 71 ARG A C 1
ATOM 576 O O . ARG A 1 71 ? -8.458 -5.640 20.465 1.00 69.19 71 ARG A O 1
ATOM 583 N N . MET A 1 72 ? -10.180 -4.625 19.446 1.00 63.25 72 MET A N 1
ATOM 584 C CA . MET A 1 72 ? -9.315 -3.785 18.632 1.00 63.25 72 MET A CA 1
ATOM 585 C C . MET A 1 72 ? -8.540 -2.804 19.510 1.00 63.25 72 MET A C 1
ATOM 587 O O . MET A 1 72 ? -9.155 -2.078 20.298 1.00 63.25 72 MET A O 1
ATOM 591 N N . PRO A 1 73 ? -7.211 -2.732 19.353 1.00 60.91 73 PRO A N 1
ATOM 592 C CA . PRO A 1 73 ? -6.427 -1.763 20.085 1.00 60.91 73 PRO A CA 1
ATOM 593 C C . PRO A 1 73 ? -6.826 -0.330 19.682 1.00 60.91 73 PRO A C 1
ATOM 595 O O . PRO A 1 73 ? -7.230 -0.077 18.533 1.00 60.91 73 PRO A O 1
ATOM 598 N N . PRO A 1 74 ? -6.729 0.631 20.620 1.00 59.19 74 PRO A N 1
ATOM 599 C CA . PRO A 1 74 ? -6.867 2.045 20.298 1.00 59.19 74 PRO A CA 1
ATOM 600 C C . PRO A 1 74 ? -5.889 2.432 19.174 1.00 59.19 74 PRO A C 1
ATOM 602 O O . PRO A 1 74 ? -4.869 1.767 18.990 1.00 59.19 74 PRO A O 1
ATOM 605 N N . PRO A 1 75 ? -6.217 3.463 18.369 1.00 57.22 75 PRO A N 1
ATOM 606 C CA . PRO A 1 75 ? -5.330 3.873 17.287 1.00 57.22 75 PRO A CA 1
ATOM 607 C C . PRO A 1 75 ? -4.009 4.311 17.910 1.00 57.22 75 PRO A C 1
ATOM 609 O O . PRO A 1 75 ? -4.002 5.242 18.712 1.00 57.22 75 PRO A O 1
ATOM 612 N N . ASP A 1 76 ? -2.914 3.648 17.557 1.00 58.72 76 ASP A N 1
ATOM 613 C CA . ASP A 1 76 ? -1.591 4.140 17.903 1.00 58.72 76 ASP A CA 1
ATOM 614 C C . ASP A 1 76 ? -1.109 5.061 16.769 1.00 58.72 76 ASP A C 1
ATOM 616 O O . ASP A 1 76 ? -0.809 4.577 15.673 1.00 58.72 76 ASP A O 1
ATOM 620 N N . PRO A 1 77 ? -1.053 6.388 16.981 1.00 53.91 77 PRO A N 1
ATOM 621 C CA . PRO A 1 77 ? -0.556 7.315 15.971 1.00 53.91 77 PRO A CA 1
ATOM 622 C C . PRO A 1 77 ? 0.929 7.091 15.637 1.00 53.91 77 PRO A C 1
ATOM 624 O O . PRO A 1 77 ? 1.360 7.503 14.560 1.00 53.91 77 PRO A O 1
ATOM 627 N N . ALA A 1 78 ? 1.702 6.423 16.504 1.00 57.50 78 ALA A N 1
ATOM 628 C CA . ALA A 1 78 ? 3.095 6.054 16.244 1.00 57.50 78 ALA A CA 1
ATOM 629 C C . ALA A 1 78 ? 3.231 4.786 15.381 1.00 57.50 78 ALA A C 1
ATOM 631 O O . ALA A 1 78 ? 4.238 4.615 14.695 1.00 57.50 78 ALA A O 1
ATOM 632 N N . ALA A 1 79 ? 2.201 3.934 15.326 1.00 55.03 79 ALA A N 1
ATOM 633 C CA . ALA A 1 79 ? 2.215 2.725 14.501 1.00 55.03 79 ALA A CA 1
ATOM 634 C C . ALA A 1 79 ? 2.167 3.022 12.992 1.00 55.03 79 ALA A C 1
ATOM 636 O O . ALA A 1 79 ? 2.455 2.143 12.192 1.00 55.03 79 ALA A O 1
ATOM 637 N N . ILE A 1 80 ? 1.842 4.254 12.584 1.00 51.25 80 ILE A N 1
ATOM 638 C CA . ILE A 1 80 ? 1.760 4.666 11.173 1.00 51.25 80 ILE A CA 1
ATOM 639 C C . ILE A 1 80 ? 3.146 4.692 10.496 1.00 51.25 80 ILE A C 1
ATOM 641 O O . ILE A 1 80 ? 3.246 4.459 9.292 1.00 51.25 80 ILE A O 1
ATOM 645 N N . SER A 1 81 ? 4.218 4.955 11.249 1.00 49.66 81 SER A N 1
ATOM 646 C CA . SER A 1 81 ? 5.589 5.037 10.720 1.00 49.66 81 SER A CA 1
ATOM 647 C C . SER A 1 81 ? 6.362 3.712 10.740 1.00 49.66 81 SER A C 1
ATOM 649 O O . SER A 1 81 ? 7.314 3.581 9.976 1.00 49.66 81 SER A O 1
ATOM 651 N N . ASP A 1 82 ? 5.933 2.735 11.546 1.00 46.59 82 ASP A N 1
ATOM 652 C CA . ASP A 1 82 ? 6.637 1.464 11.796 1.00 46.59 82 ASP A CA 1
ATOM 653 C C . ASP A 1 82 ? 5.763 0.230 11.494 1.00 46.59 82 ASP A C 1
ATOM 655 O O . ASP A 1 82 ? 5.834 -0.785 12.186 1.00 46.59 82 ASP A O 1
ATOM 659 N N . VAL A 1 83 ? 4.916 0.274 10.455 1.00 49.25 83 VAL A N 1
ATOM 660 C CA . VAL A 1 83 ? 4.150 -0.917 10.035 1.00 49.25 83 VAL A CA 1
ATOM 661 C C . VAL A 1 83 ? 5.087 -1.951 9.386 1.00 49.25 83 VAL A C 1
ATOM 663 O O . VAL A 1 83 ? 5.151 -2.095 8.163 1.00 49.25 83 VAL A O 1
ATOM 666 N N . VAL A 1 84 ? 5.806 -2.700 10.219 1.00 45.94 84 VAL A N 1
ATOM 667 C CA . VAL A 1 84 ? 6.329 -4.030 9.903 1.00 45.94 84 VAL A CA 1
ATOM 668 C C . VAL A 1 84 ? 5.160 -4.987 10.115 1.00 45.94 84 VAL A C 1
ATOM 670 O O . VAL A 1 84 ? 4.774 -5.269 11.245 1.00 45.94 84 VAL A O 1
ATOM 673 N N . VAL A 1 85 ? 4.527 -5.429 9.025 1.00 51.53 85 VAL A N 1
ATOM 674 C CA . VAL A 1 85 ? 3.445 -6.421 9.104 1.00 51.53 85 VAL A CA 1
ATOM 675 C C . VAL A 1 85 ? 4.070 -7.769 9.448 1.00 51.53 85 VAL A C 1
ATOM 677 O O . VAL A 1 85 ? 4.531 -8.492 8.565 1.00 51.53 85 VAL A O 1
ATOM 680 N N . GLU A 1 86 ? 4.120 -8.092 10.735 1.00 48.00 86 GLU A N 1
ATOM 681 C CA . GLU A 1 86 ? 4.429 -9.438 11.202 1.00 48.00 86 GLU A CA 1
ATOM 682 C C . GLU A 1 86 ? 3.164 -10.288 11.021 1.00 48.00 86 GLU A C 1
ATOM 684 O O . GLU A 1 86 ? 2.156 -10.108 11.705 1.00 48.00 86 GLU A O 1
ATOM 689 N N . TRP A 1 87 ? 3.163 -11.142 9.997 1.00 60.12 87 TRP A N 1
ATOM 690 C CA . TRP A 1 87 ? 2.045 -12.038 9.719 1.00 60.12 87 TRP A CA 1
ATOM 691 C C . TRP A 1 87 ? 2.005 -13.144 10.775 1.00 60.12 87 TRP A C 1
ATOM 693 O O . TRP A 1 87 ? 2.758 -14.111 10.681 1.00 60.12 87 TRP A O 1
ATOM 703 N N . GLU A 1 88 ? 1.110 -13.039 11.755 1.00 51.62 88 GLU A N 1
ATOM 704 C CA . GLU A 1 88 ? 0.736 -14.198 12.565 1.00 51.62 88 GLU A CA 1
ATOM 705 C C . GLU A 1 88 ? -0.295 -15.052 11.818 1.00 51.62 88 GLU A C 1
ATOM 707 O O . GLU A 1 88 ? -1.350 -14.582 11.382 1.00 51.62 88 GLU A O 1
ATOM 712 N N . GLU A 1 89 ? 0.025 -16.334 11.658 1.00 44.72 89 GLU A N 1
ATOM 713 C CA . GLU A 1 89 ? -0.860 -17.326 11.059 1.00 44.72 89 GLU A CA 1
ATOM 714 C C . GLU A 1 89 ? -2.066 -17.557 11.982 1.00 44.72 89 GLU A C 1
ATOM 716 O O . GLU A 1 89 ? -1.940 -18.055 13.104 1.00 44.72 89 GLU A O 1
ATOM 721 N N . TRP A 1 90 ? -3.256 -17.169 11.519 1.00 64.62 90 TRP A N 1
ATOM 722 C CA . TRP A 1 90 ? -4.489 -17.309 12.287 1.00 64.62 90 TRP A CA 1
ATOM 723 C C . TRP A 1 90 ? -4.800 -18.788 12.558 1.00 64.62 90 TRP A C 1
ATOM 725 O O . TRP A 1 90 ? -5.214 -19.526 11.660 1.00 64.62 90 TRP A O 1
ATOM 735 N N . LYS A 1 91 ? -4.665 -19.225 13.815 1.00 56.72 91 LYS A N 1
ATOM 736 C CA . LYS A 1 91 ? -5.156 -20.537 14.252 1.00 56.72 91 LYS A CA 1
ATOM 737 C C . LYS A 1 91 ? -6.651 -20.450 14.530 1.00 56.72 91 LYS A C 1
ATOM 739 O O . LYS A 1 91 ? -7.075 -19.909 15.549 1.00 56.72 91 LYS A O 1
ATOM 744 N N . ALA A 1 92 ? -7.449 -21.004 13.619 1.00 50.88 92 ALA A N 1
ATOM 745 C CA . ALA A 1 92 ? -8.871 -21.211 13.854 1.00 50.88 92 ALA A CA 1
ATOM 746 C C . ALA A 1 92 ? -9.085 -22.042 15.140 1.00 50.88 92 ALA A C 1
ATOM 748 O O . ALA A 1 92 ? -8.295 -22.953 15.410 1.00 50.88 92 ALA A O 1
ATOM 749 N N . PRO A 1 93 ? -10.128 -21.753 15.940 1.00 50.78 93 PRO A N 1
ATOM 750 C CA . PRO A 1 93 ? -10.447 -22.569 17.104 1.00 50.78 93 PRO A CA 1
ATOM 751 C C . PRO A 1 93 ? -10.781 -23.994 16.648 1.00 50.78 93 PRO A C 1
ATOM 753 O O . PRO A 1 93 ? -11.619 -24.195 15.769 1.00 50.78 93 PRO A O 1
ATOM 756 N N . ALA A 1 94 ? -10.087 -24.974 17.229 1.00 52.91 94 ALA A N 1
ATOM 757 C CA . ALA A 1 94 ? -10.369 -26.385 17.004 1.00 52.91 94 ALA A CA 1
ATOM 758 C C . ALA A 1 94 ? -11.821 -26.680 17.411 1.00 52.91 94 ALA A C 1
ATOM 760 O O . ALA A 1 94 ? -12.245 -26.294 18.503 1.00 52.91 94 ALA A O 1
ATOM 761 N N . SER A 1 95 ? -12.570 -27.297 16.495 1.00 51.00 95 SER A N 1
ATOM 762 C CA . SER A 1 95 ? -13.922 -27.818 16.738 1.00 51.00 95 SER A CA 1
ATOM 763 C C . SER A 1 95 ? -13.893 -29.071 17.602 1.00 51.00 95 SER A C 1
ATOM 765 O O . SER A 1 95 ? -12.908 -29.835 17.481 1.00 51.00 95 SER A O 1
#

Sequence (95 aa):
MTATPRPTAERVSSFLQWFESLQPDDQHHLMGLVYREKKIRDVVQALASMAQEQRQEVFQRLGLPQDVLSRMPPPDPAAISDVVVEWEEWKAPAS

Radius of gyration: 19.5 Å; chains: 1; bounding box: 55×36×39 Å